Protein AF-A0A662SV76-F1 (afdb_monomer_lite)

Secondary structure (DSSP, 8-state):
--HHHHTTT--B----EEEEEEEEEEEEEEEETTEEEEEEEEEEEEETTEEEEEE--SSSSSSS--HHHHHIIIIIIIHHHHHHHHHHHS-B-HHHHHHHHTTS-S-HHHHHHHHHHHHHHHHHHTT--HHHHTT---S------PPPS--HHHHHHHHHHHHHTT--

Foldseek 3Di:
DQLLVVQQPPWDAFDDKDKDKDKAADPDWFDDPQGIHGIWIWIWIAGPPFIFIQGADCDCSPHPGHSVNLCCCQPVPLVVQVVVVCVVPVTDGLNRLCVSSVVPPDPCSSSRRSSRRVLRVVCVVVVHDSCRSRVHDDPDDQDADDDGDDDPVSVVVSVVVCVVVVRD

Radius of gyration: 19.01 Å; chains: 1; bounding box: 41×33×56 Å

pLDDT: mean 94.04, std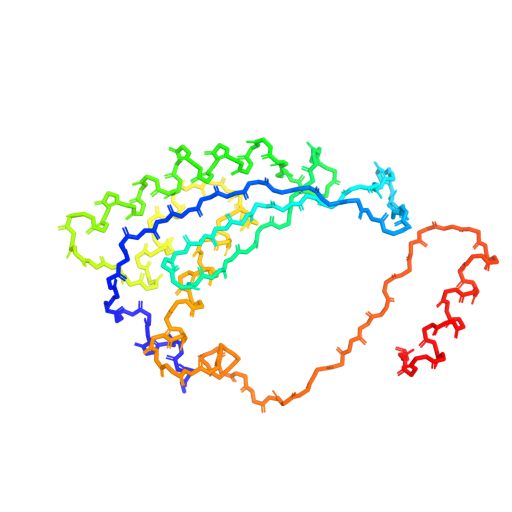 5.36, range [62.94, 98.75]

Structure (mmCIF, N/CA/C/O backbone):
data_AF-A0A662SV76-F1
#
_entry.id   AF-A0A662SV76-F1
#
loop_
_atom_site.group_PDB
_atom_site.id
_atom_site.type_symbol
_atom_site.label_atom_id
_atom_site.label_alt_id
_atom_site.label_comp_id
_atom_site.label_asym_id
_atom_site.label_entity_id
_atom_site.label_seq_id
_atom_site.pdbx_PDB_ins_code
_atom_site.Cartn_x
_atom_site.Cartn_y
_atom_site.Cartn_z
_atom_site.occupancy
_atom_site.B_iso_or_equiv
_atom_site.auth_seq_id
_atom_site.auth_comp_id
_atom_site.auth_asym_id
_atom_site.auth_atom_id
_atom_site.pdbx_PDB_model_num
ATOM 1 N N . MET A 1 1 ? -25.035 -6.230 -2.219 1.00 62.94 1 MET A N 1
ATOM 2 C CA . MET A 1 1 ? -24.050 -5.460 -1.442 1.00 62.94 1 MET A CA 1
ATOM 3 C C . MET A 1 1 ? -22.762 -6.259 -1.451 1.00 62.94 1 MET A C 1
ATOM 5 O O . MET A 1 1 ? -22.851 -7.474 -1.292 1.00 62.94 1 MET A O 1
ATOM 9 N N . ALA A 1 2 ? -21.612 -5.660 -1.766 1.00 80.69 2 ALA A N 1
ATOM 10 C CA . ALA A 1 2 ? -20.348 -6.388 -1.665 1.00 80.69 2 ALA A CA 1
ATOM 11 C C . ALA A 1 2 ? -20.039 -6.662 -0.179 1.00 80.69 2 ALA A C 1
ATOM 13 O O . ALA A 1 2 ? -20.316 -5.791 0.643 1.00 80.69 2 ALA A O 1
ATOM 14 N N . PRO A 1 3 ? -19.447 -7.813 0.194 1.00 90.06 3 PRO A N 1
ATOM 15 C CA . PRO A 1 3 ? -19.167 -8.120 1.601 1.00 90.06 3 PRO A CA 1
ATOM 16 C C . PRO A 1 3 ? -18.299 -7.069 2.309 1.00 90.06 3 PRO A C 1
ATOM 18 O O . PRO A 1 3 ? -18.413 -6.874 3.515 1.00 90.06 3 PRO A O 1
ATOM 21 N N . ILE A 1 4 ? -17.451 -6.350 1.567 1.00 92.44 4 ILE A N 1
ATOM 22 C CA . ILE A 1 4 ? -16.660 -5.247 2.118 1.00 92.44 4 ILE A CA 1
ATOM 23 C C . ILE A 1 4 ? -17.518 -4.091 2.647 1.00 92.44 4 ILE A C 1
ATOM 25 O O . ILE A 1 4 ? -17.109 -3.448 3.605 1.00 92.44 4 ILE A O 1
ATOM 29 N N . GLU A 1 5 ? -18.698 -3.839 2.071 1.00 91.94 5 GLU A N 1
ATOM 30 C CA . GLU A 1 5 ? -19.601 -2.771 2.523 1.00 91.94 5 GLU A CA 1
ATOM 31 C C . GLU A 1 5 ? -20.136 -3.059 3.933 1.00 91.94 5 GLU A C 1
ATOM 33 O O . GLU A 1 5 ? -20.260 -2.144 4.741 1.00 91.94 5 GLU A O 1
ATOM 38 N N . GLU A 1 6 ? -20.372 -4.334 4.251 1.00 91.81 6 GLU A N 1
ATOM 39 C CA . GLU A 1 6 ? -20.766 -4.790 5.591 1.00 91.81 6 GLU A CA 1
ATOM 40 C C . GLU A 1 6 ? -19.601 -4.686 6.586 1.00 91.81 6 GLU A C 1
ATOM 42 O O . GLU A 1 6 ? -19.805 -4.373 7.755 1.00 91.81 6 GLU A O 1
ATOM 47 N N . ALA A 1 7 ? -18.370 -4.889 6.110 1.00 93.25 7 ALA A N 1
ATOM 48 C CA . ALA A 1 7 ? -17.162 -4.847 6.930 1.00 93.25 7 ALA A CA 1
ATOM 49 C C . ALA A 1 7 ? -16.628 -3.423 7.196 1.00 93.25 7 ALA A C 1
ATOM 51 O O . ALA A 1 7 ? -15.659 -3.274 7.941 1.00 93.25 7 ALA A O 1
ATOM 52 N N . LEU A 1 8 ? -17.210 -2.376 6.589 1.00 94.88 8 LEU A N 1
ATOM 53 C CA . LEU A 1 8 ? -16.680 -1.005 6.671 1.00 94.88 8 LEU A CA 1
ATOM 54 C C . LEU A 1 8 ? -16.578 -0.482 8.104 1.00 94.88 8 LEU A C 1
ATOM 56 O O . LEU A 1 8 ? -15.598 0.185 8.439 1.00 94.88 8 LEU A O 1
ATOM 60 N N . ASP A 1 9 ? -17.591 -0.789 8.911 1.00 96.44 9 ASP A N 1
ATOM 61 C CA . ASP A 1 9 ? -17.770 -0.299 10.278 1.00 96.44 9 ASP A CA 1
ATOM 62 C C . ASP A 1 9 ? -17.581 -1.413 11.326 1.00 96.44 9 ASP A C 1
ATOM 64 O O . ASP A 1 9 ? -17.776 -1.201 12.522 1.00 96.44 9 ASP A O 1
ATOM 68 N N . GLU A 1 10 ? -17.174 -2.608 10.889 1.00 96.62 10 GLU A N 1
ATOM 69 C CA . GLU A 1 10 ? -16.898 -3.735 11.776 1.00 96.62 10 GLU A CA 1
ATOM 70 C C . GLU A 1 10 ? -15.536 -3.555 12.474 1.00 96.62 10 GLU A C 1
ATOM 72 O O . GLU A 1 10 ? -14.539 -3.242 11.812 1.00 96.62 10 GLU A O 1
ATOM 77 N N . PRO A 1 11 ? -15.468 -3.718 13.808 1.00 97.25 11 PRO A N 1
ATOM 78 C CA . PRO A 1 11 ? -14.245 -3.495 14.565 1.00 97.25 11 PRO A CA 1
ATOM 79 C C . PRO A 1 11 ? -13.284 -4.687 14.467 1.00 97.25 11 PRO A C 1
ATOM 81 O O . PRO A 1 11 ? -13.660 -5.829 14.720 1.00 97.25 11 PRO A O 1
ATOM 84 N N . PHE A 1 12 ? -12.011 -4.405 14.191 1.00 97.44 12 PHE A N 1
ATOM 85 C CA . PHE A 1 12 ? -10.924 -5.382 14.217 1.00 97.44 12 PHE A CA 1
ATOM 86 C C . PHE A 1 12 ? -9.785 -4.909 15.120 1.00 97.44 12 PHE A C 1
ATOM 88 O O . PHE A 1 12 ? -9.338 -3.763 15.041 1.00 97.44 12 PHE A O 1
ATOM 95 N N . GLU A 1 13 ? -9.279 -5.810 15.959 1.00 95.81 13 GLU A N 1
ATOM 96 C CA . GLU A 1 13 ? -8.052 -5.573 16.727 1.00 95.81 13 GLU A CA 1
ATOM 97 C C . GLU A 1 13 ? -6.841 -5.469 15.785 1.00 95.81 13 GLU A C 1
ATOM 99 O O . GLU A 1 13 ? -6.781 -6.175 14.786 1.00 95.81 13 GLU A O 1
ATOM 104 N N . CYS A 1 14 ? -5.867 -4.612 16.064 1.00 90.81 14 CYS A N 1
ATOM 105 C CA . CYS A 1 14 ? -4.693 -4.408 15.212 1.00 90.81 14 CYS A CA 1
ATOM 106 C C . CYS A 1 14 ? -3.464 -4.232 16.103 1.00 90.81 14 CYS A C 1
ATOM 108 O O . CYS A 1 14 ? -3.125 -3.121 16.508 1.00 90.81 14 CYS A O 1
ATOM 110 N N . ASN A 1 15 ? -2.789 -5.325 16.438 1.00 87.31 15 ASN A N 1
ATOM 111 C CA . ASN A 1 15 ? -1.765 -5.307 17.482 1.00 87.31 15 ASN A CA 1
ATOM 112 C C . ASN A 1 15 ? -0.417 -4.777 16.996 1.00 87.31 15 ASN A C 1
ATOM 114 O O . ASN A 1 15 ? 0.367 -4.245 17.790 1.00 87.31 15 ASN A O 1
ATOM 118 N N . ARG A 1 16 ? -0.126 -4.924 15.701 1.00 94.62 16 ARG A N 1
ATOM 119 C CA . ARG A 1 16 ? 1.187 -4.603 15.153 1.00 94.62 16 ARG A CA 1
ATOM 120 C C . ARG A 1 16 ? 1.105 -4.028 13.747 1.00 94.62 16 ARG A C 1
ATOM 122 O O . ARG A 1 16 ? 0.496 -4.611 12.857 1.00 94.62 16 ARG A O 1
ATOM 129 N N . ILE A 1 17 ? 1.828 -2.927 13.547 1.00 97.81 17 ILE A N 1
ATOM 130 C CA . ILE A 1 17 ? 2.116 -2.362 12.229 1.00 97.81 17 ILE A CA 1
ATOM 131 C C . ILE A 1 17 ? 3.623 -2.461 11.986 1.00 97.81 17 ILE A C 1
ATOM 133 O O . ILE A 1 17 ? 4.419 -2.009 12.808 1.00 97.81 17 ILE A O 1
ATOM 137 N N . GLU A 1 18 ? 4.022 -3.049 10.862 1.00 98.25 18 GLU A N 1
ATOM 138 C CA . GLU A 1 18 ? 5.402 -3.032 10.376 1.00 98.25 18 GLU A CA 1
ATOM 139 C C . GLU A 1 18 ? 5.482 -2.291 9.049 1.00 98.25 18 GLU A C 1
ATOM 141 O O . GLU A 1 18 ? 4.650 -2.498 8.167 1.00 98.25 18 GLU A O 1
ATOM 146 N N . VAL A 1 19 ? 6.532 -1.491 8.881 1.00 98.50 19 VAL A N 1
ATOM 147 C CA . VAL A 1 19 ? 6.851 -0.829 7.616 1.00 98.50 19 VAL A CA 1
ATOM 148 C C . VAL A 1 19 ? 8.235 -1.280 7.170 1.00 98.50 19 VAL A C 1
ATOM 150 O O . VAL A 1 19 ? 9.174 -1.318 7.967 1.00 98.50 19 VAL A O 1
ATOM 153 N N . ARG A 1 20 ? 8.368 -1.660 5.899 1.00 98.38 20 ARG A N 1
ATOM 154 C CA . ARG A 1 20 ? 9.631 -2.112 5.308 1.00 98.38 20 ARG A CA 1
ATOM 155 C C . ARG A 1 20 ? 9.818 -1.449 3.957 1.00 98.38 20 ARG A C 1
ATOM 157 O O . ARG A 1 20 ? 8.927 -1.512 3.121 1.00 98.38 20 ARG A O 1
ATOM 164 N N . LEU A 1 21 ? 10.992 -0.882 3.718 1.00 97.75 21 LEU A N 1
ATOM 165 C CA . LEU A 1 21 ? 11.382 -0.439 2.386 1.00 97.75 21 LEU A CA 1
ATOM 166 C C . LEU A 1 21 ? 12.270 -1.510 1.754 1.00 97.75 21 LEU A C 1
ATOM 168 O O . LEU A 1 21 ? 13.288 -1.899 2.326 1.00 97.75 21 LEU A O 1
ATOM 172 N N . ILE A 1 22 ? 11.874 -2.002 0.584 1.00 96.81 22 ILE A N 1
ATOM 173 C CA . ILE A 1 22 ? 12.627 -3.004 -0.168 1.00 96.81 22 ILE A CA 1
ATOM 174 C C . ILE A 1 22 ? 13.034 -2.461 -1.531 1.00 96.81 22 ILE A C 1
ATOM 176 O O . ILE A 1 22 ? 12.401 -1.567 -2.091 1.00 96.81 22 ILE A O 1
ATOM 180 N N . SER A 1 23 ? 14.098 -3.031 -2.091 1.00 95.25 23 SER A N 1
ATOM 181 C CA . SER A 1 23 ? 14.529 -2.726 -3.448 1.00 95.25 23 SER A CA 1
ATOM 182 C C . SER A 1 23 ? 15.125 -3.974 -4.088 1.00 95.25 23 SER A C 1
ATOM 184 O O . SER A 1 23 ? 16.119 -4.523 -3.599 1.00 95.25 23 SER A O 1
ATOM 186 N N . LEU A 1 24 ? 14.533 -4.414 -5.196 1.00 95.00 24 LEU A N 1
ATOM 187 C CA . LEU A 1 24 ? 14.888 -5.646 -5.898 1.00 95.00 24 LEU A CA 1
ATOM 188 C C . LEU A 1 24 ? 15.478 -5.330 -7.279 1.00 95.00 24 LEU A C 1
ATOM 190 O O . LEU A 1 24 ? 14.948 -4.463 -7.975 1.00 95.00 24 LEU A O 1
ATOM 194 N N . PRO A 1 25 ? 16.553 -6.009 -7.716 1.00 95.19 25 PRO A N 1
ATOM 195 C CA . PRO A 1 25 ? 17.062 -5.845 -9.074 1.00 95.19 25 PRO A CA 1
ATOM 196 C C . PRO A 1 25 ? 16.070 -6.419 -10.095 1.00 95.19 25 PRO A C 1
ATOM 198 O O . PRO A 1 25 ? 15.517 -7.503 -9.896 1.00 95.19 25 PRO A O 1
ATOM 201 N N . LEU A 1 26 ? 15.852 -5.708 -11.202 1.00 93.25 26 LEU A N 1
ATOM 202 C CA . LEU A 1 26 ? 15.062 -6.225 -12.318 1.00 93.25 26 LEU A CA 1
ATOM 203 C C . LEU A 1 26 ? 15.892 -7.209 -13.154 1.00 93.25 26 LEU A C 1
ATOM 205 O O . LEU A 1 26 ? 17.090 -7.019 -13.344 1.00 93.25 26 LEU A O 1
ATOM 209 N N . LYS A 1 27 ? 15.238 -8.243 -13.702 1.00 92.06 27 LYS A N 1
ATOM 210 C CA . LYS A 1 27 ? 15.880 -9.205 -14.623 1.00 92.06 27 LYS A CA 1
ATOM 211 C C . LYS A 1 27 ? 16.368 -8.537 -15.913 1.00 92.06 27 LYS A C 1
ATOM 213 O O . LYS A 1 27 ? 17.409 -8.907 -16.442 1.00 92.06 27 LYS A O 1
ATOM 218 N N . LYS A 1 28 ? 15.594 -7.575 -16.416 1.00 87.75 28 LYS A N 1
ATOM 219 C CA . LYS A 1 28 ? 15.931 -6.694 -17.536 1.00 87.75 28 LYS A CA 1
ATOM 220 C C . LYS A 1 28 ? 15.579 -5.262 -17.114 1.00 87.75 28 LYS A C 1
ATOM 222 O O . LYS A 1 28 ? 14.510 -5.093 -16.520 1.00 87.75 28 LYS A O 1
ATOM 227 N N . PRO A 1 29 ? 16.427 -4.258 -17.385 1.00 89.62 29 PRO A N 1
ATOM 228 C CA . PRO A 1 29 ? 16.050 -2.865 -17.181 1.00 89.62 29 PRO A CA 1
ATOM 229 C C . PRO A 1 29 ? 14.775 -2.505 -17.955 1.00 89.62 29 PRO A C 1
ATOM 231 O O . PRO A 1 29 ? 14.511 -3.069 -19.018 1.00 89.62 29 PRO A O 1
ATOM 234 N N . PHE A 1 30 ? 13.984 -1.583 -17.412 1.00 87.94 30 PHE A N 1
ATOM 235 C CA . PHE A 1 30 ? 12.742 -1.116 -18.025 1.00 87.94 30 PHE A CA 1
ATOM 236 C C . PHE A 1 30 ? 12.860 0.361 -18.399 1.00 87.94 30 PHE A C 1
ATOM 238 O O . PHE A 1 30 ? 13.021 1.214 -17.524 1.00 87.94 30 PHE A O 1
ATOM 245 N N . THR A 1 31 ? 12.778 0.661 -19.695 1.00 87.31 31 THR A N 1
ATOM 246 C CA . THR A 1 31 ? 12.964 2.018 -20.224 1.00 87.31 31 THR A CA 1
ATOM 247 C C . THR A 1 31 ? 11.629 2.716 -20.435 1.00 87.31 31 THR A C 1
ATOM 249 O O . THR A 1 31 ? 10.774 2.244 -21.188 1.00 87.31 31 THR A O 1
ATOM 252 N N . ILE A 1 32 ? 11.491 3.879 -19.802 1.00 84.25 32 ILE A N 1
ATOM 253 C CA . ILE A 1 32 ? 10.381 4.819 -19.968 1.00 84.25 32 ILE A CA 1
ATOM 254 C C . ILE A 1 32 ? 10.905 6.168 -20.469 1.00 84.25 32 ILE A C 1
ATOM 256 O O . ILE A 1 32 ? 12.109 6.416 -20.495 1.00 84.25 32 ILE A O 1
ATOM 260 N N . SER A 1 33 ? 10.003 7.079 -20.835 1.00 84.12 33 SER A N 1
ATOM 261 C CA . SER A 1 33 ? 10.358 8.415 -21.346 1.00 84.12 33 SER A CA 1
ATOM 262 C C . SER A 1 33 ? 11.244 9.239 -20.405 1.00 84.12 33 SER A C 1
ATOM 264 O O . SER A 1 33 ? 11.961 10.125 -20.858 1.00 84.12 33 SER A O 1
ATOM 266 N N . ARG A 1 34 ? 11.202 8.954 -19.099 1.00 83.25 34 ARG A N 1
ATOM 267 C CA . ARG A 1 34 ? 11.958 9.668 -18.061 1.00 83.25 34 ARG A CA 1
ATOM 268 C C . ARG A 1 34 ? 13.193 8.918 -17.556 1.00 83.25 34 ARG A C 1
ATOM 270 O O . ARG A 1 34 ? 13.780 9.343 -16.568 1.00 83.25 34 ARG A O 1
ATOM 277 N N . GLY A 1 35 ? 13.597 7.832 -18.215 1.00 83.00 35 GLY A N 1
ATOM 278 C CA . GLY A 1 35 ? 14.837 7.122 -17.905 1.00 83.00 35 GLY A CA 1
ATOM 279 C C . GLY A 1 35 ? 14.692 5.605 -17.860 1.00 83.00 35 GLY A C 1
ATOM 280 O O . GLY A 1 35 ? 13.678 5.029 -18.252 1.00 83.00 35 GLY A O 1
ATOM 281 N N . GLU A 1 36 ? 15.747 4.958 -17.378 1.00 88.44 36 GLU A N 1
ATOM 282 C CA . GLU A 1 36 ? 15.846 3.506 -17.275 1.00 88.44 36 GLU A CA 1
ATOM 283 C C . GLU A 1 36 ? 15.734 3.064 -15.813 1.00 88.44 36 GLU A C 1
ATOM 285 O O . GLU A 1 36 ? 16.496 3.495 -14.949 1.00 88.44 36 GLU A O 1
ATOM 290 N N . ILE A 1 37 ? 14.803 2.154 -15.540 1.00 90.69 37 ILE A N 1
ATOM 291 C CA . ILE A 1 37 ? 14.587 1.573 -14.218 1.00 90.69 37 ILE A CA 1
ATOM 292 C C . ILE A 1 37 ? 15.353 0.252 -14.149 1.00 90.69 37 ILE A C 1
ATOM 294 O O . ILE A 1 37 ? 15.070 -0.679 -14.901 1.00 90.69 37 ILE A O 1
ATOM 298 N N . LYS A 1 38 ? 16.314 0.148 -13.225 1.00 92.00 38 LYS A N 1
ATOM 299 C CA . LYS A 1 38 ? 17.124 -1.072 -13.005 1.00 92.00 38 LYS A CA 1
ATOM 300 C C . LYS A 1 38 ? 16.726 -1.852 -11.758 1.00 92.00 38 LYS A C 1
ATOM 302 O O . LYS A 1 38 ? 16.998 -3.048 -11.653 1.00 92.00 38 LYS A O 1
ATOM 307 N N . ARG A 1 39 ? 16.104 -1.177 -10.792 1.00 93.06 39 ARG A N 1
ATOM 308 C CA . ARG A 1 39 ? 15.641 -1.770 -9.536 1.00 93.06 39 ARG A CA 1
ATOM 309 C C . ARG A 1 39 ? 14.204 -1.349 -9.287 1.00 93.06 39 ARG A C 1
ATOM 311 O O . ARG A 1 39 ? 13.849 -0.201 -9.533 1.00 93.06 39 ARG A O 1
ATOM 318 N N . LYS A 1 40 ? 13.397 -2.277 -8.786 1.00 91.75 40 LYS A N 1
ATOM 319 C CA . LYS A 1 40 ? 12.025 -2.018 -8.365 1.00 91.75 40 LYS A CA 1
ATOM 320 C C . LYS A 1 40 ? 11.996 -1.855 -6.852 1.00 91.75 40 LYS A C 1
ATOM 322 O O . LYS A 1 40 ? 12.324 -2.793 -6.124 1.00 91.75 40 LYS A O 1
ATOM 327 N N . GLY A 1 41 ? 11.673 -0.645 -6.410 1.00 93.50 41 GLY A N 1
ATOM 328 C CA . GLY A 1 41 ? 11.417 -0.336 -5.011 1.00 93.50 41 GLY A CA 1
ATOM 329 C C . GLY A 1 41 ? 9.965 -0.621 -4.639 1.00 93.50 41 GLY A C 1
ATOM 330 O O . GLY A 1 41 ? 9.074 -0.573 -5.490 1.00 93.50 41 GLY A O 1
ATOM 331 N N . ALA A 1 42 ? 9.743 -0.932 -3.368 1.00 96.81 42 ALA A N 1
ATOM 332 C CA . ALA A 1 42 ? 8.412 -1.004 -2.788 1.00 96.81 42 ALA A CA 1
ATOM 333 C C . ALA A 1 42 ? 8.475 -0.707 -1.289 1.00 96.81 42 ALA A C 1
ATOM 335 O O . ALA A 1 42 ? 9.398 -1.149 -0.599 1.00 96.81 42 ALA A O 1
ATOM 336 N N . LEU A 1 43 ? 7.476 0.016 -0.792 1.00 98.44 43 LEU A N 1
ATOM 337 C CA . LEU A 1 43 ? 7.199 0.133 0.629 1.00 98.44 43 LEU A CA 1
ATOM 338 C C . LEU A 1 43 ? 6.126 -0.897 0.988 1.00 98.44 43 LEU A C 1
ATOM 340 O O . LEU A 1 43 ? 5.031 -0.894 0.432 1.00 98.44 43 LEU A O 1
ATOM 344 N N . LEU A 1 44 ? 6.463 -1.805 1.896 1.00 98.69 44 LEU A N 1
ATOM 345 C CA . LEU A 1 44 ? 5.569 -2.833 2.403 1.00 98.69 44 LEU A CA 1
ATOM 346 C C . LEU A 1 44 ? 5.038 -2.407 3.764 1.00 98.69 44 LEU A C 1
ATOM 348 O O . LEU A 1 44 ? 5.817 -2.073 4.659 1.00 98.69 44 LEU A O 1
ATOM 352 N N . VAL A 1 45 ? 3.722 -2.479 3.918 1.00 98.75 45 VAL A N 1
ATOM 353 C CA . VAL A 1 45 ? 3.033 -2.320 5.196 1.00 98.75 45 VAL A CA 1
ATOM 354 C C . VAL A 1 45 ? 2.454 -3.669 5.584 1.00 98.75 45 VAL A C 1
ATOM 356 O O . VAL A 1 45 ? 1.778 -4.316 4.785 1.00 98.75 45 VAL A O 1
ATOM 359 N N . ARG A 1 46 ? 2.709 -4.092 6.818 1.00 98.56 46 ARG A N 1
ATOM 360 C CA . ARG A 1 46 ? 2.077 -5.266 7.412 1.00 98.56 46 ARG A CA 1
ATOM 361 C C . ARG A 1 46 ? 1.259 -4.835 8.618 1.00 98.56 46 ARG A C 1
ATOM 363 O O . ARG A 1 46 ? 1.808 -4.198 9.511 1.00 98.56 46 ARG A O 1
ATOM 370 N N . ILE A 1 47 ? -0.018 -5.194 8.638 1.00 98.06 47 ILE A N 1
ATOM 371 C CA . ILE A 1 47 ? -0.926 -5.006 9.769 1.00 98.06 47 ILE A CA 1
ATOM 372 C C . ILE A 1 47 ? -1.370 -6.395 10.222 1.00 98.06 47 ILE A C 1
ATOM 374 O O . ILE A 1 47 ? -2.127 -7.053 9.513 1.00 98.06 47 ILE A O 1
ATOM 378 N N . ASP A 1 48 ? -0.833 -6.855 11.353 1.00 96.31 48 ASP A N 1
ATOM 379 C CA . ASP A 1 48 ? -0.933 -8.243 11.825 1.00 96.31 48 ASP A CA 1
ATOM 380 C C . ASP A 1 48 ? -0.639 -9.273 10.708 1.00 96.31 48 ASP A C 1
ATOM 382 O O . ASP A 1 48 ? 0.522 -9.450 10.338 1.00 96.31 48 ASP A O 1
ATOM 386 N N . GLU A 1 49 ? -1.630 -9.969 10.152 1.00 95.50 49 GLU A N 1
ATOM 387 C CA . GLU A 1 49 ? -1.470 -10.939 9.055 1.00 95.50 49 GLU A CA 1
ATOM 388 C C . GLU A 1 49 ? -1.556 -10.302 7.659 1.00 95.50 49 GLU A C 1
ATOM 390 O O . GLU A 1 49 ? -1.074 -10.877 6.681 1.00 95.50 49 GLU A O 1
ATOM 395 N N . GLY A 1 50 ? -2.151 -9.114 7.558 1.00 98.00 50 GLY A N 1
ATOM 396 C CA . GLY A 1 50 ? -2.439 -8.450 6.297 1.00 98.00 50 GLY A CA 1
ATOM 397 C C . GLY A 1 50 ? -1.248 -7.691 5.728 1.00 98.00 50 GLY A C 1
ATOM 398 O O . GLY A 1 50 ? -0.568 -6.948 6.435 1.00 98.00 50 GLY A O 1
ATOM 399 N N . TRP A 1 51 ? -1.019 -7.844 4.425 1.00 98.50 51 TRP A N 1
ATOM 400 C CA . TRP A 1 51 ? 0.052 -7.169 3.694 1.00 98.50 51 TRP A CA 1
ATOM 401 C C . TRP A 1 51 ? -0.502 -6.177 2.679 1.00 98.50 51 TRP A C 1
ATOM 403 O O . TRP A 1 51 ? -1.467 -6.462 1.974 1.00 98.50 51 TRP A O 1
ATOM 413 N N . GLY A 1 52 ? 0.155 -5.030 2.572 1.00 98.56 52 GLY A N 1
ATOM 414 C CA . GLY A 1 52 ? -0.074 -4.037 1.536 1.00 98.56 52 GLY A CA 1
ATOM 415 C C . GLY A 1 52 ? 1.245 -3.544 0.958 1.00 98.56 52 GLY A C 1
ATOM 416 O O . GLY A 1 52 ? 2.272 -3.516 1.638 1.00 98.56 52 GLY A O 1
ATOM 417 N N . GLU A 1 53 ? 1.210 -3.162 -0.313 1.00 98.44 53 GLU A N 1
ATOM 418 C CA . GLU A 1 53 ? 2.375 -2.710 -1.067 1.00 98.44 53 GLU A CA 1
ATOM 419 C C . GLU A 1 53 ? 2.094 -1.340 -1.684 1.00 98.44 53 GLU A C 1
ATOM 421 O O . GLU A 1 53 ? 1.070 -1.139 -2.333 1.00 98.44 53 GLU A O 1
ATOM 426 N N . ALA A 1 54 ? 3.041 -0.422 -1.514 1.00 98.06 54 ALA A N 1
ATOM 427 C CA . ALA A 1 54 ? 3.137 0.821 -2.258 1.00 98.06 54 ALA A CA 1
ATOM 428 C C . ALA A 1 54 ? 4.343 0.723 -3.210 1.00 98.06 54 ALA A C 1
ATOM 430 O O . ALA A 1 54 ? 5.489 0.748 -2.743 1.00 98.06 54 ALA A O 1
ATOM 431 N N . PRO A 1 55 ? 4.133 0.593 -4.533 1.00 96.06 55 PRO A N 1
ATOM 432 C CA . PRO A 1 55 ? 5.228 0.641 -5.491 1.00 96.06 55 PRO A CA 1
ATOM 433 C C . PRO A 1 55 ? 5.812 2.055 -5.525 1.00 96.06 55 PRO A C 1
ATOM 435 O O . PRO A 1 55 ? 5.131 3.006 -5.896 1.00 96.06 55 PRO A O 1
ATOM 438 N N . VAL A 1 56 ? 7.083 2.190 -5.154 1.00 95.25 56 VAL A N 1
ATOM 439 C CA . VAL A 1 56 ? 7.768 3.487 -5.075 1.00 95.25 56 VAL A CA 1
ATOM 440 C C . VAL A 1 56 ? 9.137 3.397 -5.727 1.00 95.25 56 VAL A C 1
ATOM 442 O O . VAL A 1 56 ? 9.852 2.400 -5.592 1.00 95.25 56 VAL A O 1
ATOM 445 N N . LEU A 1 57 ? 9.495 4.436 -6.473 1.00 93.38 57 LEU A N 1
ATOM 446 C CA . LEU A 1 57 ? 10.791 4.542 -7.135 1.00 93.38 57 LEU A CA 1
ATOM 447 C C . LEU A 1 57 ? 11.755 5.376 -6.279 1.00 93.38 57 LEU A C 1
ATOM 449 O O . LEU A 1 57 ? 11.303 6.110 -5.402 1.00 93.38 57 LEU A O 1
ATOM 453 N N . PRO A 1 58 ? 13.080 5.260 -6.478 1.00 92.38 58 PRO A N 1
ATOM 454 C CA . PRO A 1 58 ? 14.037 6.086 -5.743 1.00 92.38 58 PRO A CA 1
ATOM 455 C C . PRO A 1 58 ? 13.874 7.581 -6.042 1.00 92.38 58 PRO A C 1
ATOM 457 O O . PRO A 1 58 ? 14.096 8.397 -5.156 1.00 92.38 58 PRO A O 1
ATOM 460 N N . GLU A 1 59 ? 13.427 7.918 -7.254 1.00 91.31 59 GLU A N 1
ATOM 461 C CA . GLU A 1 59 ? 13.124 9.276 -7.700 1.00 91.31 59 GLU A CA 1
ATOM 462 C C . GLU A 1 59 ? 11.658 9.412 -8.174 1.00 91.31 59 GLU A C 1
ATOM 464 O O . GLU A 1 59 ? 11.103 8.451 -8.725 1.00 91.31 59 GLU A O 1
ATOM 469 N N . PRO A 1 60 ? 11.042 10.611 -8.067 1.00 91.69 60 PRO A N 1
ATOM 470 C CA . PRO A 1 60 ? 9.647 10.878 -8.446 1.00 91.69 60 PRO A CA 1
ATOM 471 C C . PRO A 1 60 ? 9.482 11.037 -9.970 1.00 91.69 60 PRO A C 1
ATOM 473 O O . PRO A 1 60 ? 9.081 12.072 -10.516 1.00 91.69 60 PRO A O 1
ATOM 476 N N . ILE A 1 61 ? 9.869 9.996 -10.708 1.00 89.31 61 ILE A N 1
ATOM 477 C CA . ILE A 1 61 ? 9.805 9.976 -12.171 1.00 89.31 61 ILE A CA 1
ATOM 478 C C . ILE A 1 61 ? 8.436 9.518 -12.683 1.00 89.31 61 ILE A C 1
ATOM 480 O O . ILE A 1 61 ? 8.066 9.868 -13.799 1.00 89.31 61 ILE A O 1
ATOM 484 N N . TYR A 1 62 ? 7.649 8.790 -11.891 1.00 87.94 62 TYR A N 1
ATOM 485 C CA . TYR A 1 62 ? 6.308 8.353 -12.299 1.00 87.94 62 TYR A CA 1
ATOM 486 C C . TYR A 1 62 ? 5.211 9.274 -11.757 1.00 87.94 62 TYR A C 1
ATOM 488 O O . TYR A 1 62 ? 4.403 9.792 -12.525 1.00 87.94 62 TYR A O 1
ATOM 496 N N . ASN A 1 63 ? 5.228 9.517 -10.450 1.00 91.88 63 ASN A N 1
ATOM 497 C CA . ASN A 1 63 ? 4.356 10.444 -9.736 1.00 91.88 63 ASN A CA 1
ATOM 498 C C . ASN A 1 63 ? 5.196 11.305 -8.776 1.00 91.88 63 ASN A C 1
ATOM 500 O O . ASN A 1 63 ? 6.423 11.295 -8.846 1.00 91.88 63 ASN A O 1
ATOM 504 N N . GLU A 1 64 ? 4.539 12.069 -7.907 1.00 94.00 64 GLU A N 1
ATOM 505 C CA . GLU A 1 64 ? 5.176 12.920 -6.899 1.00 94.00 64 GLU A CA 1
ATOM 506 C C . GLU A 1 64 ? 5.816 12.150 -5.732 1.00 94.00 64 GLU A C 1
ATOM 508 O O . GLU A 1 64 ? 6.504 12.757 -4.914 1.00 94.00 64 GLU A O 1
ATOM 513 N N . GLU A 1 65 ? 5.580 10.840 -5.637 1.00 97.19 65 GLU A N 1
ATOM 514 C CA . GLU A 1 65 ? 6.072 9.991 -4.556 1.00 97.19 65 GLU A CA 1
ATOM 515 C C . GLU A 1 65 ? 7.391 9.314 -4.944 1.00 97.19 65 GLU A C 1
ATOM 517 O O . GLU A 1 65 ? 7.572 8.803 -6.051 1.00 97.19 65 GLU A O 1
ATOM 522 N N . ASP A 1 66 ? 8.303 9.249 -3.985 1.00 96.06 66 ASP A N 1
ATOM 523 C CA . ASP A 1 66 ? 9.538 8.481 -4.059 1.00 96.06 66 ASP A CA 1
ATOM 524 C C . ASP A 1 66 ? 9.739 7.670 -2.773 1.00 96.06 66 ASP A C 1
ATOM 526 O O . ASP A 1 66 ? 8.978 7.768 -1.811 1.00 96.06 66 ASP A O 1
ATOM 530 N N . SER A 1 67 ? 10.763 6.825 -2.743 1.00 96.81 67 SER A N 1
ATOM 531 C CA . SER A 1 67 ? 11.015 5.941 -1.603 1.00 96.81 67 SER A CA 1
ATOM 532 C C . SER A 1 67 ? 11.268 6.680 -0.282 1.00 96.81 67 SER A C 1
ATOM 534 O O . SER A 1 67 ? 10.919 6.158 0.778 1.00 96.81 67 SER A O 1
ATOM 536 N N . ALA A 1 68 ? 11.836 7.889 -0.329 1.00 97.06 68 ALA A N 1
ATOM 537 C CA . ALA A 1 68 ? 12.146 8.675 0.860 1.00 97.06 68 ALA A CA 1
ATOM 538 C C . ALA A 1 68 ? 10.890 9.358 1.414 1.00 97.06 68 ALA A C 1
ATOM 540 O O . ALA A 1 68 ? 10.596 9.258 2.606 1.00 97.06 68 ALA A O 1
ATOM 541 N N . THR A 1 69 ? 10.111 9.996 0.543 1.00 97.62 69 THR A N 1
ATOM 542 C CA . THR A 1 69 ? 8.826 10.605 0.897 1.00 97.62 69 THR A CA 1
ATOM 543 C C . THR A 1 69 ? 7.828 9.545 1.356 1.00 97.62 69 THR A C 1
ATOM 545 O O . THR A 1 69 ? 7.184 9.732 2.383 1.00 97.62 69 THR A O 1
ATOM 548 N N . ALA A 1 70 ? 7.759 8.390 0.691 1.00 98.19 70 ALA A N 1
ATOM 549 C CA . ALA A 1 70 ? 6.910 7.281 1.115 1.00 98.19 70 ALA A CA 1
ATOM 550 C C . ALA A 1 70 ? 7.278 6.769 2.513 1.00 98.19 70 ALA A C 1
ATOM 552 O O . ALA A 1 70 ? 6.393 6.521 3.331 1.00 98.19 70 ALA A O 1
ATOM 553 N N . TRP A 1 71 ? 8.575 6.647 2.815 1.00 98.44 71 TRP A N 1
ATOM 554 C CA . TRP A 1 71 ? 9.031 6.273 4.153 1.00 98.44 71 TRP A CA 1
ATOM 555 C C . TRP A 1 71 ? 8.598 7.294 5.206 1.00 98.44 71 TRP A C 1
ATOM 557 O O . TRP A 1 71 ? 8.019 6.901 6.216 1.00 98.44 71 TRP A O 1
ATOM 567 N N . HIS A 1 72 ? 8.809 8.587 4.944 1.00 98.44 72 HIS A N 1
ATOM 568 C CA . HIS A 1 72 ? 8.368 9.665 5.830 1.00 98.44 72 HIS A CA 1
ATOM 569 C C . HIS A 1 72 ? 6.858 9.591 6.102 1.00 98.44 72 HIS A C 1
ATOM 571 O O . HIS A 1 72 ? 6.427 9.527 7.252 1.00 98.44 72 HIS A O 1
ATOM 577 N N . ILE A 1 73 ? 6.041 9.509 5.049 1.00 98.56 73 ILE A N 1
ATOM 578 C CA . ILE A 1 73 ? 4.583 9.426 5.187 1.00 98.56 73 ILE A CA 1
ATOM 579 C C . ILE A 1 73 ? 4.166 8.170 5.956 1.00 98.56 73 ILE A C 1
ATOM 581 O O . ILE A 1 73 ? 3.294 8.242 6.821 1.00 98.56 73 ILE A O 1
ATOM 585 N N . ALA A 1 74 ? 4.778 7.020 5.676 1.00 98.62 74 ALA A N 1
ATOM 586 C CA . ALA A 1 74 ? 4.410 5.765 6.314 1.00 98.62 74 ALA A CA 1
ATOM 587 C C . ALA A 1 74 ? 4.820 5.706 7.794 1.00 98.62 74 ALA A C 1
ATOM 589 O O . ALA A 1 74 ? 4.009 5.314 8.634 1.00 98.62 74 ALA A O 1
ATOM 590 N N . VAL A 1 75 ? 6.065 6.067 8.110 1.00 98.50 75 VAL A N 1
ATOM 591 C CA . VAL A 1 75 ? 6.670 5.861 9.434 1.00 98.50 75 VAL A CA 1
ATOM 592 C C . VAL A 1 75 ? 6.428 7.032 10.371 1.00 98.50 75 VAL A C 1
ATOM 594 O O . VAL A 1 75 ? 6.148 6.801 11.545 1.00 98.50 75 VAL A O 1
ATOM 597 N N . ASP A 1 76 ? 6.482 8.263 9.869 1.00 98.44 76 ASP A N 1
ATOM 598 C CA . ASP A 1 76 ? 6.395 9.446 10.726 1.00 98.44 76 ASP A CA 1
ATOM 599 C C . ASP A 1 76 ? 4.948 9.928 10.896 1.00 98.44 76 ASP A C 1
ATOM 601 O O . ASP A 1 76 ? 4.635 10.562 11.903 1.00 98.44 76 ASP A O 1
ATOM 605 N N . LEU A 1 77 ? 4.051 9.614 9.947 1.00 98.50 77 LEU A N 1
ATOM 606 C CA . LEU A 1 77 ? 2.672 10.125 9.942 1.00 98.50 77 LEU A CA 1
ATOM 607 C C . LEU A 1 77 ? 1.609 9.019 10.041 1.00 98.50 77 LEU A C 1
ATOM 609 O O . LEU A 1 77 ? 0.848 8.974 11.009 1.00 98.50 77 LEU A O 1
ATOM 613 N N . ALA A 1 78 ? 1.535 8.123 9.054 1.00 98.44 78 ALA A N 1
ATOM 614 C CA . ALA A 1 78 ? 0.429 7.177 8.910 1.00 98.44 78 ALA A CA 1
ATOM 615 C C . ALA A 1 78 ? 0.423 6.093 10.000 1.00 98.44 78 ALA A C 1
ATOM 617 O O . ALA A 1 78 ? -0.573 5.940 10.712 1.00 98.44 78 ALA A O 1
ATOM 618 N N . ALA A 1 79 ? 1.528 5.357 10.172 1.00 98.19 79 ALA A N 1
ATOM 619 C CA . ALA A 1 79 ? 1.599 4.283 11.163 1.00 98.19 79 ALA A CA 1
ATOM 620 C C . ALA A 1 79 ? 1.399 4.789 12.607 1.00 98.19 79 ALA A C 1
ATOM 622 O O . ALA A 1 79 ? 0.584 4.189 13.317 1.00 98.19 79 ALA A O 1
ATOM 623 N N . PRO A 1 80 ? 2.036 5.893 13.059 1.00 97.31 80 PRO A N 1
ATOM 624 C CA . PRO A 1 80 ? 1.795 6.437 14.394 1.00 97.31 80 PRO A CA 1
ATOM 625 C C . PRO A 1 80 ? 0.333 6.818 14.623 1.00 97.31 80 PRO A C 1
ATOM 627 O O . PRO A 1 80 ? -0.220 6.489 15.672 1.00 97.31 80 PRO A O 1
ATOM 630 N N . ARG A 1 81 ? -0.318 7.446 13.634 1.00 97.31 81 ARG A N 1
ATOM 631 C CA . ARG A 1 81 ? -1.717 7.878 13.743 1.00 97.31 81 ARG A CA 1
ATOM 632 C C . ARG A 1 81 ? -2.683 6.702 13.901 1.00 97.31 81 ARG A C 1
ATOM 634 O O . ARG A 1 81 ? -3.598 6.763 14.723 1.00 97.31 81 ARG A O 1
ATOM 641 N N . LEU A 1 82 ? -2.473 5.628 13.139 1.00 97.69 82 LEU A N 1
ATOM 642 C CA . LEU A 1 82 ? -3.275 4.408 13.256 1.00 97.69 82 LEU A CA 1
ATOM 643 C C . LEU A 1 82 ? -3.039 3.712 14.603 1.00 97.69 82 LEU A C 1
ATOM 645 O O . LEU A 1 82 ? -4.002 3.335 15.268 1.00 97.69 82 LEU A O 1
ATOM 649 N N . LEU A 1 83 ? -1.780 3.601 15.043 1.00 96.00 83 LEU A N 1
ATOM 650 C CA . LEU A 1 83 ? -1.429 2.999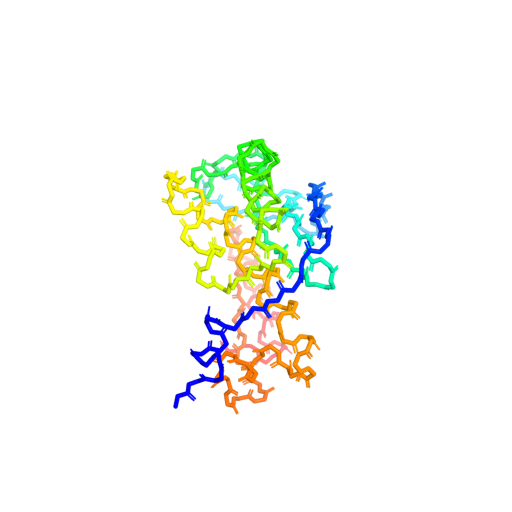 16.333 1.00 96.00 83 LEU A CA 1
ATOM 651 C C . LEU A 1 83 ? -1.989 3.784 17.523 1.00 96.00 83 LEU A C 1
ATOM 653 O O . LEU A 1 83 ? -2.437 3.179 18.493 1.00 96.00 83 LEU A O 1
ATOM 657 N N . GLU A 1 84 ? -1.973 5.114 17.471 1.00 96.19 84 GLU A N 1
ATOM 658 C CA . GLU A 1 84 ? -2.567 5.968 18.500 1.00 96.19 84 GLU A CA 1
ATOM 659 C C . GLU A 1 84 ? -4.076 5.725 18.615 1.00 96.19 84 GLU A C 1
ATOM 661 O O . GLU A 1 84 ? -4.578 5.461 19.709 1.00 96.19 84 GLU A O 1
ATOM 666 N N . SER A 1 85 ? -4.796 5.746 17.487 1.00 96.75 85 SER A N 1
ATOM 667 C CA . SER A 1 85 ? -6.236 5.475 17.486 1.00 96.75 85 SER A CA 1
ATOM 668 C C . SER A 1 85 ? -6.545 4.057 17.968 1.00 96.75 85 SER A C 1
ATOM 670 O O . SER A 1 85 ? -7.487 3.867 18.736 1.00 96.75 85 SER A O 1
ATOM 672 N N . TYR A 1 86 ? -5.739 3.070 17.566 1.00 96.00 86 TYR A N 1
ATOM 673 C CA . TYR A 1 86 ? -5.875 1.700 18.051 1.00 96.00 86 TYR A CA 1
ATOM 674 C C . TYR A 1 86 ? -5.680 1.612 19.568 1.00 96.00 86 TYR A C 1
ATOM 676 O O . TYR A 1 86 ? -6.525 1.056 20.256 1.00 96.00 86 TYR A O 1
ATOM 684 N N . ARG A 1 87 ? -4.618 2.213 20.119 1.00 94.94 87 ARG A N 1
ATOM 685 C CA . ARG A 1 87 ? -4.362 2.218 21.572 1.00 94.94 87 ARG A CA 1
ATOM 686 C C . ARG A 1 87 ? -5.490 2.871 22.368 1.00 94.94 87 ARG A C 1
ATOM 688 O O . ARG A 1 87 ? -5.736 2.464 23.497 1.00 94.94 87 ARG A O 1
ATOM 695 N N . ALA A 1 88 ? -6.158 3.870 21.794 1.00 96.00 88 ALA A N 1
ATOM 696 C CA . ALA A 1 88 ? -7.272 4.555 22.438 1.00 96.00 88 ALA A CA 1
ATOM 697 C C . ALA A 1 88 ? -8.583 3.748 22.404 1.00 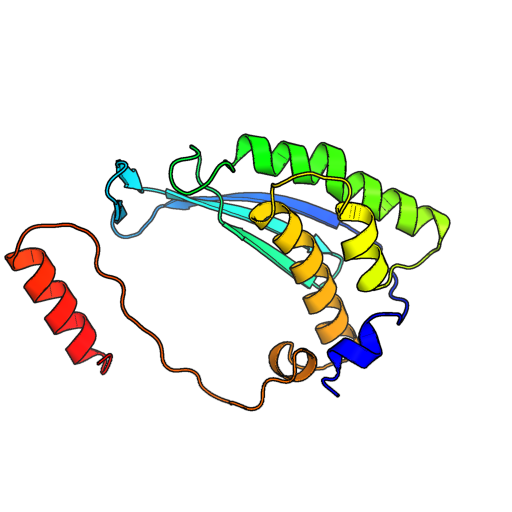96.00 88 ALA A C 1
ATOM 699 O O . ALA A 1 88 ? -9.337 3.778 23.373 1.00 96.00 88 ALA A O 1
ATOM 700 N N . LYS A 1 89 ? -8.872 3.051 21.296 1.00 96.12 89 LYS A N 1
ATOM 701 C CA . LYS A 1 89 ? -10.157 2.359 21.070 1.00 96.12 89 LYS A CA 1
ATOM 702 C C . LYS A 1 89 ? -10.112 0.845 21.311 1.00 96.12 89 LYS A C 1
ATOM 704 O O . LYS A 1 89 ? -11.156 0.229 21.482 1.00 96.12 89 LYS A O 1
ATOM 709 N N . GLY A 1 90 ? -8.932 0.233 21.269 1.00 95.75 90 GLY A N 1
ATOM 710 C CA . GLY A 1 90 ? -8.738 -1.222 21.261 1.00 95.75 90 GLY A CA 1
ATOM 711 C C . GLY A 1 90 ? -9.081 -1.902 19.929 1.00 95.75 90 GLY A C 1
ATOM 712 O O . GLY A 1 90 ? -8.937 -3.111 19.811 1.00 95.75 90 GLY A O 1
ATOM 713 N N . HIS A 1 91 ? -9.526 -1.152 18.919 1.00 96.94 91 HIS A N 1
ATOM 714 C CA . HIS A 1 91 ? -9.855 -1.663 17.590 1.00 96.94 91 HIS A CA 1
ATOM 715 C C . HIS A 1 91 ? -9.778 -0.545 16.542 1.00 96.94 91 HIS A C 1
ATOM 717 O O . HIS A 1 91 ? -9.723 0.642 16.875 1.00 96.94 91 HIS A O 1
ATOM 723 N N . LEU A 1 92 ? -9.815 -0.924 15.266 1.00 97.81 92 LEU A N 1
ATOM 724 C CA . LEU A 1 92 ? -10.045 -0.034 14.129 1.00 97.81 92 LEU A CA 1
ATOM 725 C C . LEU A 1 92 ? -11.097 -0.647 13.205 1.00 97.81 92 LEU A C 1
ATOM 727 O O . LEU A 1 92 ? -11.279 -1.860 13.173 1.00 97.81 92 LEU A O 1
ATOM 731 N N . THR A 1 93 ? -11.779 0.197 12.449 1.00 97.94 93 THR A N 1
ATOM 732 C CA . THR A 1 93 ? -12.630 -0.202 11.324 1.00 97.94 93 THR A CA 1
ATOM 733 C C . THR A 1 93 ? -11.940 0.145 10.001 1.00 97.94 93 THR A C 1
ATOM 735 O O . THR A 1 93 ? -11.012 0.960 9.969 1.00 97.94 93 THR A O 1
ATOM 738 N N . LEU A 1 94 ? -12.394 -0.425 8.879 1.00 97.00 94 LEU A N 1
ATOM 739 C CA . LEU A 1 94 ? -11.917 -0.004 7.552 1.00 97.00 94 LEU A CA 1
ATOM 740 C C . LEU A 1 94 ? -12.165 1.495 7.324 1.00 97.00 94 LEU A C 1
ATOM 742 O O . LEU A 1 94 ? -11.309 2.192 6.773 1.00 97.00 94 LEU A O 1
ATOM 746 N N . ARG A 1 95 ? -13.308 2.007 7.798 1.00 97.44 95 ARG A N 1
ATOM 747 C CA . ARG A 1 95 ? -13.623 3.436 7.750 1.00 97.44 95 ARG A CA 1
ATOM 748 C C . ARG A 1 95 ? -12.644 4.266 8.575 1.00 97.44 95 ARG A C 1
ATOM 750 O O . ARG A 1 95 ? -12.177 5.285 8.072 1.00 97.44 95 ARG A O 1
ATOM 757 N N . ASP A 1 96 ? -12.295 3.828 9.788 1.00 97.75 96 ASP A N 1
ATOM 758 C CA . ASP A 1 96 ? -11.293 4.509 10.616 1.00 97.75 96 ASP A CA 1
ATOM 759 C C . ASP A 1 96 ? -9.964 4.636 9.868 1.00 97.75 96 ASP A C 1
ATOM 761 O O . ASP A 1 96 ? -9.407 5.728 9.831 1.00 97.75 96 ASP A O 1
ATOM 765 N N . VAL A 1 97 ? -9.466 3.564 9.235 1.00 97.62 97 VAL A N 1
ATOM 766 C CA . VAL A 1 97 ? -8.189 3.608 8.498 1.00 97.62 97 VAL A CA 1
ATOM 767 C C . VAL A 1 97 ? -8.226 4.667 7.396 1.00 97.62 97 VAL A C 1
ATOM 769 O O . VAL A 1 97 ? -7.314 5.486 7.308 1.00 97.62 97 VAL A O 1
ATOM 772 N N . CYS A 1 98 ? -9.296 4.714 6.600 1.00 96.44 98 CYS A N 1
ATOM 773 C CA . CYS A 1 98 ? -9.453 5.732 5.563 1.00 96.44 98 CYS A CA 1
ATOM 774 C C . CYS A 1 98 ? -9.535 7.149 6.156 1.00 96.44 98 CYS A C 1
ATOM 776 O O . CYS A 1 98 ? -8.808 8.045 5.730 1.00 96.44 98 CYS A O 1
ATOM 778 N N . SER A 1 99 ? -10.392 7.362 7.157 1.00 97.56 99 SER A N 1
ATOM 779 C CA . SER A 1 99 ? -10.633 8.685 7.745 1.00 97.56 99 SER A CA 1
ATOM 780 C C . SER A 1 99 ? -9.434 9.227 8.528 1.00 97.56 99 SER A C 1
ATOM 782 O O . SER A 1 99 ? -9.161 10.424 8.485 1.00 97.56 99 SER A O 1
ATOM 784 N N . LEU A 1 100 ? -8.688 8.367 9.224 1.00 97.88 100 LEU A N 1
ATOM 785 C CA . LEU A 1 100 ? -7.496 8.753 9.986 1.00 97.88 100 LEU A CA 1
ATOM 786 C C . LEU A 1 100 ? -6.327 9.165 9.091 1.00 97.88 100 LEU A C 1
ATOM 788 O O . LEU A 1 100 ? -5.440 9.876 9.563 1.00 97.88 100 LEU A O 1
ATOM 792 N N . LEU A 1 101 ? -6.313 8.726 7.832 1.00 98.06 101 LEU A N 1
ATOM 793 C CA . LEU A 1 101 ? -5.268 9.047 6.860 1.00 98.06 101 LEU A CA 1
ATOM 794 C C . LEU A 1 101 ? -5.657 10.191 5.914 1.00 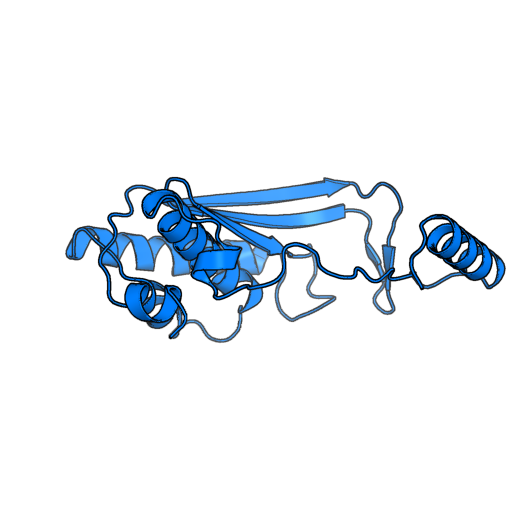98.06 101 LEU A C 1
ATOM 796 O O . LEU A 1 101 ? -4.783 10.751 5.260 1.00 98.06 101 LEU A O 1
ATOM 800 N N . ASP A 1 102 ? -6.933 10.583 5.861 1.00 97.19 102 ASP A N 1
ATOM 801 C CA . ASP A 1 102 ? -7.439 11.557 4.883 1.00 97.19 102 ASP A CA 1
ATOM 802 C C . ASP A 1 102 ? -6.882 12.982 5.059 1.00 97.19 102 ASP A C 1
ATOM 804 O O . ASP A 1 102 ? -6.843 13.770 4.115 1.00 97.19 102 ASP A O 1
ATOM 808 N N . TRP A 1 103 ? -6.380 13.317 6.252 1.00 97.44 103 TRP A N 1
ATOM 809 C CA . TRP A 1 103 ? -5.723 14.606 6.493 1.00 97.44 103 TRP A CA 1
ATOM 810 C C . TRP A 1 103 ? -4.379 14.743 5.751 1.00 97.44 103 TRP A C 1
ATOM 812 O O . TRP A 1 103 ? -3.920 15.867 5.522 1.00 97.44 103 TRP A O 1
ATOM 822 N N . ILE A 1 104 ? -3.752 13.623 5.364 1.00 98.00 104 ILE A N 1
ATOM 823 C CA . ILE A 1 104 ? -2.500 13.600 4.602 1.00 98.00 104 ILE A CA 1
ATOM 824 C C . ILE A 1 104 ? -2.828 13.902 3.136 1.00 98.00 104 ILE A C 1
ATOM 826 O O . ILE A 1 104 ? -3.492 13.132 2.442 1.00 98.00 104 ILE A O 1
ATOM 830 N N . ARG A 1 105 ? -2.357 15.051 2.644 1.00 97.00 105 ARG A N 1
ATOM 831 C CA . ARG A 1 105 ? -2.599 15.483 1.260 1.00 97.00 105 ARG A CA 1
ATOM 832 C C . ARG A 1 105 ? -1.699 14.721 0.288 1.00 97.00 105 ARG A C 1
ATOM 834 O O . ARG A 1 105 ? -0.491 14.700 0.475 1.00 97.00 105 ARG A O 1
ATOM 841 N N . GLY A 1 106 ? -2.274 14.188 -0.790 1.00 96.38 106 GLY A N 1
ATOM 842 C CA . GLY A 1 106 ? -1.522 13.442 -1.808 1.00 96.38 106 GLY A CA 1
ATOM 843 C C . GLY A 1 106 ? -1.133 12.044 -1.327 1.00 96.38 106 GLY A C 1
ATOM 844 O O . GLY A 1 106 ? -1.930 11.389 -0.656 1.00 96.38 106 GLY A O 1
ATOM 845 N N . HIS A 1 107 ? 0.061 11.586 -1.711 1.00 97.69 107 HIS A N 1
ATOM 846 C CA . HIS A 1 107 ? 0.691 10.344 -1.243 1.00 97.69 107 HIS A CA 1
ATOM 847 C C . HIS A 1 107 ? -0.199 9.096 -1.335 1.00 97.69 107 HIS A C 1
ATOM 849 O O . HIS A 1 107 ? -0.183 8.209 -0.475 1.00 97.69 107 HIS A O 1
ATOM 855 N N . ARG A 1 108 ? -1.054 9.052 -2.362 1.00 96.69 108 ARG A N 1
ATOM 856 C CA . ARG A 1 108 ? -2.128 8.060 -2.453 1.00 96.69 108 ARG A CA 1
ATOM 857 C C . ARG A 1 108 ? -1.573 6.654 -2.651 1.00 96.69 108 ARG A C 1
ATOM 859 O O . ARG A 1 108 ? -2.190 5.714 -2.156 1.00 96.69 108 ARG A O 1
ATOM 866 N N . VAL A 1 109 ? -0.412 6.500 -3.291 1.00 97.31 109 VAL A N 1
ATOM 867 C CA . VAL A 1 109 ? 0.245 5.197 -3.438 1.00 97.31 109 VAL A CA 1
ATOM 868 C C . VAL A 1 109 ? 0.709 4.699 -2.074 1.00 97.31 109 VAL A C 1
ATOM 870 O O . VAL A 1 109 ? 0.337 3.595 -1.679 1.00 97.31 109 VAL A O 1
ATOM 873 N N . THR A 1 110 ? 1.414 5.526 -1.301 1.00 98.38 110 THR A N 1
ATOM 874 C CA . THR A 1 110 ? 1.862 5.171 0.055 1.00 98.38 110 THR A CA 1
ATOM 875 C C . THR A 1 110 ? 0.692 4.847 0.987 1.00 98.38 110 THR A C 1
ATOM 877 O O . THR A 1 110 ? 0.691 3.806 1.645 1.00 98.38 110 THR A O 1
ATOM 880 N N . LEU A 1 111 ? -0.347 5.688 1.020 1.00 98.44 111 LEU A N 1
ATOM 881 C CA . LEU A 1 111 ? -1.515 5.478 1.889 1.00 98.44 111 LEU A CA 1
ATOM 882 C C . LEU A 1 111 ? -2.344 4.249 1.482 1.00 98.44 111 LEU A C 1
ATOM 884 O O . LEU A 1 111 ? -2.945 3.588 2.336 1.00 98.44 111 LEU A O 1
ATOM 888 N N . SER A 1 112 ? -2.345 3.892 0.192 1.00 97.94 112 SER A N 1
ATOM 889 C CA . SER A 1 112 ? -3.029 2.685 -0.282 1.00 97.94 112 SER A CA 1
ATOM 890 C C . SER A 1 112 ? -2.448 1.404 0.318 1.00 97.94 112 SER A C 1
ATOM 892 O O . SER A 1 112 ? -3.204 0.456 0.525 1.00 97.94 112 SER A O 1
ATOM 894 N N . ALA A 1 113 ? -1.158 1.375 0.682 1.00 98.69 113 ALA A N 1
ATOM 895 C CA . ALA A 1 113 ? -0.549 0.210 1.323 1.00 98.69 113 ALA A CA 1
ATOM 896 C C . ALA A 1 113 ? -1.165 -0.077 2.699 1.00 98.69 113 ALA A C 1
ATOM 898 O O . ALA A 1 113 ? -1.419 -1.234 3.019 1.00 98.69 113 ALA A O 1
ATOM 899 N N . PHE A 1 114 ? -1.487 0.954 3.486 1.00 98.62 114 PHE A N 1
ATOM 900 C CA . PHE A 1 114 ? -2.152 0.788 4.785 1.00 98.62 114 PHE A CA 1
ATOM 901 C C . PHE A 1 114 ? -3.581 0.274 4.630 1.00 98.62 114 PHE A C 1
ATOM 903 O O . PHE A 1 114 ? -3.972 -0.693 5.283 1.00 98.62 114 PHE A O 1
ATOM 910 N N . THR A 1 115 ? -4.342 0.886 3.720 1.00 97.69 115 THR A N 1
ATOM 911 C CA . THR A 1 115 ? -5.729 0.476 3.452 1.00 97.69 115 THR A CA 1
ATOM 912 C C . THR A 1 115 ? -5.773 -0.954 2.906 1.00 97.69 115 THR A C 1
ATOM 914 O O . THR A 1 115 ? -6.594 -1.762 3.337 1.00 97.69 115 THR A O 1
ATOM 917 N N . SER A 1 116 ? -4.840 -1.304 2.016 1.00 98.25 116 SER A N 1
ATOM 918 C CA . SER A 1 116 ? -4.712 -2.655 1.463 1.00 98.25 116 SER A CA 1
ATOM 919 C C . SER A 1 116 ? -4.328 -3.669 2.538 1.00 98.25 116 SER A C 1
ATOM 921 O O . SER A 1 116 ? -4.997 -4.691 2.653 1.00 98.25 116 SER A O 1
ATOM 923 N N . ALA A 1 117 ? -3.323 -3.371 3.370 1.00 98.69 117 ALA A N 1
ATOM 924 C CA . ALA A 1 117 ? -2.901 -4.250 4.459 1.00 98.69 117 ALA A CA 1
ATOM 925 C C . ALA A 1 117 ? -4.053 -4.541 5.428 1.00 98.69 117 ALA A C 1
ATOM 927 O O . ALA A 1 117 ? -4.311 -5.701 5.745 1.00 98.69 117 ALA A O 1
ATOM 928 N N . PHE A 1 118 ? -4.798 -3.509 5.833 1.00 98.44 118 PHE A N 1
ATOM 929 C CA . PHE A 1 118 ? -5.947 -3.685 6.717 1.00 98.44 118 PHE A CA 1
ATOM 930 C C . PHE A 1 118 ? -7.064 -4.493 6.043 1.00 98.44 118 PHE A C 1
ATOM 932 O O . PHE A 1 118 ? -7.628 -5.396 6.652 1.00 98.44 118 PHE A O 1
ATOM 939 N N . THR A 1 119 ? -7.348 -4.240 4.763 1.00 98.12 119 THR A N 1
ATOM 940 C CA . THR A 1 119 ? -8.368 -4.993 4.011 1.00 98.12 119 THR A CA 1
ATOM 941 C C . THR A 1 119 ? -7.996 -6.471 3.864 1.00 98.12 119 THR A C 1
ATOM 943 O O . THR A 1 119 ? -8.855 -7.340 4.011 1.00 98.12 119 THR A O 1
ATOM 946 N N . VAL A 1 120 ? -6.719 -6.781 3.614 1.00 98.44 120 VAL A N 1
ATOM 947 C CA . VAL A 1 120 ? -6.222 -8.166 3.577 1.00 98.44 120 VAL A CA 1
ATOM 948 C C . VAL A 1 120 ? -6.368 -8.823 4.948 1.00 98.44 120 VAL A C 1
ATOM 950 O O . VAL A 1 120 ? -6.876 -9.936 5.020 1.00 98.44 120 VAL A O 1
ATOM 953 N N . MET A 1 121 ? -6.006 -8.134 6.034 1.00 98.00 121 MET A N 1
ATOM 954 C CA . MET A 1 121 ? -6.197 -8.642 7.399 1.00 98.00 121 MET A CA 1
ATOM 955 C C . MET A 1 121 ? -7.677 -8.959 7.678 1.00 98.00 121 MET A C 1
ATOM 957 O O . MET A 1 121 ? -7.988 -10.021 8.212 1.00 98.00 121 MET A O 1
ATOM 961 N N . VAL A 1 122 ? -8.601 -8.077 7.280 1.00 97.69 122 VAL A N 1
ATOM 962 C CA . VAL A 1 122 ? -10.050 -8.318 7.400 1.00 97.69 122 VAL A CA 1
ATOM 963 C C . VAL A 1 122 ? -10.466 -9.572 6.626 1.00 97.69 122 VAL A C 1
ATOM 965 O O . VAL A 1 122 ? -11.198 -10.404 7.160 1.00 97.69 122 VAL A O 1
ATOM 968 N N . ALA A 1 123 ? -9.989 -9.736 5.389 1.00 97.56 123 ALA A N 1
ATOM 969 C CA . ALA A 1 123 ? -10.282 -10.910 4.568 1.00 97.56 123 ALA A CA 1
ATOM 970 C C . ALA A 1 123 ? -9.792 -12.212 5.231 1.00 97.56 123 ALA A C 1
ATOM 972 O O . ALA A 1 123 ? -10.563 -13.165 5.359 1.00 97.56 123 ALA A O 1
ATOM 973 N N . GLU A 1 124 ? -8.550 -12.218 5.722 1.00 96.94 124 GLU A N 1
ATOM 974 C CA . GLU A 1 124 ? -7.943 -13.349 6.438 1.00 96.94 124 GLU A CA 1
ATOM 975 C C . GLU A 1 124 ? -8.740 -13.720 7.695 1.00 96.94 124 GLU A C 1
ATOM 977 O O . GLU A 1 124 ? -9.102 -14.882 7.885 1.00 96.94 124 GLU A O 1
ATOM 982 N N . ARG A 1 125 ? -9.108 -12.733 8.522 1.00 96.06 125 ARG A N 1
ATOM 983 C CA . ARG A 1 125 ? -9.883 -12.958 9.756 1.00 96.06 125 ARG A CA 1
ATOM 984 C C . ARG A 1 125 ? -11.309 -13.422 9.509 1.00 96.06 125 ARG A C 1
ATOM 986 O O . ARG A 1 125 ? -11.875 -14.139 10.326 1.00 96.06 125 ARG A O 1
ATOM 993 N N . LYS A 1 126 ? -11.887 -13.036 8.375 1.00 95.81 126 LYS A N 1
ATOM 994 C CA . LYS A 1 126 ? -13.179 -13.550 7.913 1.00 95.81 126 LYS A CA 1
ATOM 995 C C . LYS A 1 126 ? -13.067 -14.903 7.211 1.00 95.81 126 LYS A C 1
ATOM 997 O O . LYS A 1 126 ? -14.085 -15.412 6.744 1.00 95.81 126 LYS A O 1
ATOM 1002 N N . HIS A 1 127 ? -11.864 -15.471 7.102 1.00 96.50 127 HIS A N 1
ATOM 1003 C CA . HIS A 1 127 ? -11.588 -16.690 6.3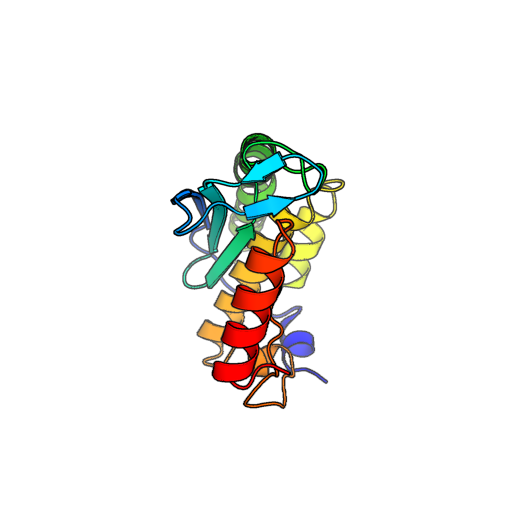43 1.00 96.50 127 HIS A CA 1
ATOM 1004 C C . HIS A 1 127 ? -12.148 -16.626 4.913 1.00 96.50 127 HIS A C 1
ATOM 1006 O O . HIS A 1 127 ? -12.689 -17.599 4.383 1.00 96.50 127 HIS A O 1
ATOM 1012 N N . MET A 1 128 ? -12.043 -15.451 4.288 1.00 95.75 128 MET A N 1
ATOM 1013 C CA . MET A 1 128 ? -12.619 -15.161 2.983 1.00 95.75 128 MET A CA 1
ATOM 1014 C C . MET A 1 128 ? -11.518 -14.725 2.013 1.00 95.75 128 MET A C 1
ATOM 1016 O O . MET A 1 128 ? -10.730 -13.843 2.344 1.00 95.75 128 MET A O 1
ATOM 1020 N N . PRO A 1 129 ? -11.477 -15.255 0.776 1.00 96.00 129 PRO A N 1
ATOM 1021 C CA . PRO A 1 129 ? -10.576 -14.724 -0.238 1.00 96.00 129 PRO A CA 1
ATOM 1022 C C . PRO A 1 129 ? -10.811 -13.222 -0.441 1.00 96.00 129 PRO A C 1
ATOM 1024 O O . PRO A 1 129 ? -11.956 -12.808 -0.631 1.00 96.00 129 PRO A O 1
ATOM 1027 N N . LEU A 1 130 ? -9.744 -12.414 -0.489 1.00 96.62 130 LEU A N 1
ATOM 1028 C CA . LEU A 1 130 ? -9.845 -10.959 -0.688 1.00 96.62 130 LEU A CA 1
ATOM 1029 C C . LEU A 1 130 ? -10.722 -10.597 -1.895 1.00 96.62 130 LEU A C 1
ATOM 1031 O O . LEU A 1 130 ? -11.558 -9.702 -1.815 1.00 96.62 130 LEU A O 1
ATOM 1035 N N . ALA A 1 131 ? -10.578 -11.332 -3.001 1.00 96.06 131 ALA A N 1
ATOM 1036 C CA . ALA A 1 131 ? -11.402 -11.129 -4.186 1.00 96.06 131 ALA A CA 1
ATOM 1037 C C . ALA A 1 131 ? -12.900 -11.237 -3.867 1.00 96.06 131 ALA A C 1
ATOM 1039 O O . ALA A 1 131 ? -13.671 -10.425 -4.358 1.00 96.06 131 ALA A O 1
ATOM 1040 N N . LYS A 1 132 ? -13.318 -12.188 -3.022 1.00 95.81 132 LYS A N 1
ATOM 1041 C CA . LYS A 1 132 ? -14.718 -12.334 -2.598 1.00 95.81 132 LYS A CA 1
ATOM 1042 C C . LYS A 1 132 ? -15.150 -11.226 -1.649 1.00 95.81 132 LYS A C 1
ATOM 1044 O O . LYS A 1 132 ? -16.242 -10.698 -1.846 1.00 95.81 132 LYS A O 1
ATOM 1049 N N . LEU A 1 133 ? -14.291 -10.826 -0.707 1.00 96.19 133 LEU A N 1
ATOM 1050 C CA . LEU A 1 133 ? -14.560 -9.687 0.177 1.00 96.19 133 LEU A CA 1
ATOM 1051 C C . LEU A 1 133 ? -14.868 -8.425 -0.645 1.00 96.19 133 LEU A C 1
ATOM 1053 O O . LEU A 1 133 ? -15.860 -7.745 -0.400 1.00 96.19 133 LEU A O 1
ATOM 1057 N N . LEU A 1 134 ? -14.077 -8.177 -1.691 1.00 95.62 134 LEU A N 1
ATOM 1058 C CA . LEU A 1 134 ? -14.241 -7.052 -2.616 1.00 95.62 134 LEU A CA 1
ATOM 1059 C C . LEU A 1 134 ? -15.404 -7.212 -3.620 1.00 95.62 134 LEU A C 1
ATOM 1061 O O . LEU A 1 134 ? -15.591 -6.350 -4.473 1.00 95.62 134 LEU A O 1
ATOM 1065 N N . GLY A 1 135 ? -16.180 -8.301 -3.565 1.00 95.31 135 GLY A N 1
ATOM 1066 C CA . GLY A 1 135 ? -17.300 -8.551 -4.486 1.00 95.31 135 GLY A CA 1
ATOM 1067 C C . GLY A 1 135 ? -16.904 -9.153 -5.844 1.00 95.31 135 GLY A C 1
ATOM 1068 O O . GLY A 1 135 ? -17.705 -9.201 -6.775 1.00 95.31 135 GLY A O 1
ATOM 1069 N N . GLY A 1 136 ? -15.674 -9.641 -5.978 1.00 94.88 136 GLY A N 1
ATOM 1070 C CA . GLY A 1 136 ? -15.158 -10.316 -7.162 1.00 94.88 136 GLY A CA 1
ATOM 1071 C C . GLY A 1 136 ? -15.898 -11.619 -7.484 1.00 94.88 136 GLY A C 1
ATOM 1072 O O . GLY A 1 136 ? -15.986 -12.559 -6.685 1.00 94.88 136 GLY A O 1
ATOM 1073 N N . VAL A 1 137 ? -16.403 -11.702 -8.714 1.00 93.50 137 VAL A N 1
ATOM 1074 C CA . VAL A 1 137 ? -17.168 -12.862 -9.206 1.00 93.50 137 VAL A CA 1
ATOM 1075 C C . VAL A 1 137 ? -16.368 -13.784 -10.123 1.00 93.50 137 VAL A C 1
ATOM 1077 O O . VAL A 1 137 ? -16.744 -14.940 -10.287 1.00 93.50 137 VAL A O 1
ATOM 1080 N N . LYS A 1 138 ? -15.268 -13.294 -10.700 1.00 93.62 138 LYS A N 1
ATOM 1081 C CA . LYS A 1 138 ? -14.448 -14.041 -11.658 1.00 93.62 138 LYS A CA 1
ATOM 1082 C C . LYS A 1 138 ? -13.402 -14.886 -10.934 1.00 93.62 138 LYS A C 1
ATOM 1084 O O . LYS A 1 138 ? -12.803 -14.431 -9.964 1.00 93.62 138 LYS A O 1
ATOM 1089 N N . ASP A 1 139 ? -13.167 -16.087 -11.439 1.00 93.38 139 ASP A N 1
ATOM 1090 C CA . ASP A 1 139 ? -12.082 -16.982 -11.028 1.00 93.38 139 ASP A CA 1
ATOM 1091 C C . ASP A 1 139 ? -10.770 -16.685 -11.776 1.00 93.38 139 ASP A C 1
ATOM 1093 O O . ASP A 1 139 ? -9.690 -17.052 -11.316 1.00 93.38 139 ASP A O 1
ATOM 1097 N N . ARG A 1 140 ? -10.857 -16.006 -12.930 1.00 92.12 140 ARG A N 1
ATOM 1098 C CA . ARG A 1 140 ? -9.724 -15.640 -13.788 1.00 92.12 140 ARG A CA 1
ATOM 1099 C C . ARG A 1 140 ? -9.865 -14.224 -14.342 1.00 92.12 140 ARG A C 1
ATOM 1101 O O . ARG A 1 140 ? -10.969 -13.729 -14.579 1.00 92.12 140 ARG A O 1
ATOM 1108 N N . VAL A 1 141 ? -8.727 -13.587 -14.606 1.00 90.62 141 VAL A N 1
ATOM 1109 C CA . VAL A 1 141 ? -8.641 -12.279 -15.271 1.00 90.62 141 VAL A CA 1
ATOM 1110 C C . VAL A 1 141 ? -7.738 -12.374 -16.494 1.00 90.62 141 VAL A C 1
ATOM 1112 O O . VAL A 1 141 ? -6.775 -13.138 -16.507 1.00 90.62 141 VAL A O 1
ATOM 1115 N N . ARG A 1 142 ? -8.059 -11.605 -17.537 1.00 89.06 142 ARG A N 1
ATOM 1116 C CA . ARG A 1 142 ? -7.192 -11.461 -18.709 1.00 89.06 142 ARG A CA 1
ATOM 1117 C C . ARG A 1 142 ? -6.033 -10.533 -18.342 1.00 89.06 142 ARG A C 1
ATOM 1119 O O . ARG A 1 142 ? -6.268 -9.479 -17.756 1.00 89.06 142 ARG A O 1
ATOM 1126 N N . LEU A 1 143 ? -4.812 -10.926 -18.686 1.00 86.69 143 LEU A N 1
ATOM 1127 C CA . LEU A 1 143 ? -3.614 -10.108 -18.503 1.00 86.69 143 LEU A CA 1
ATOM 1128 C C . LEU A 1 143 ? -3.259 -9.384 -19.805 1.00 86.69 143 LEU A C 1
ATOM 1130 O O . LEU A 1 143 ? -3.637 -9.830 -20.885 1.00 86.69 143 LEU A O 1
ATOM 1134 N N . GLN A 1 144 ? -2.524 -8.282 -19.683 1.00 85.88 144 GLN A N 1
ATOM 1135 C CA . GLN A 1 144 ? -1.938 -7.548 -20.805 1.00 85.88 144 GLN A CA 1
ATOM 1136 C C . GLN A 1 144 ? -0.416 -7.536 -20.674 1.00 85.88 144 GLN A C 1
ATOM 1138 O O . GLN A 1 144 ? 0.118 -7.608 -19.563 1.00 85.88 144 GLN A O 1
ATOM 1143 N N . HIS A 1 145 ? 0.277 -7.437 -21.808 1.00 84.94 145 HIS A N 1
ATOM 1144 C CA . HIS A 1 145 ? 1.732 -7.370 -21.858 1.00 84.94 145 HIS A CA 1
ATOM 1145 C C . HIS A 1 145 ? 2.196 -5.959 -22.232 1.00 84.94 145 HIS A C 1
ATOM 1147 O O . HIS A 1 145 ? 1.951 -5.488 -23.340 1.00 84.94 145 HIS A O 1
ATOM 1153 N N . SER A 1 146 ? 2.871 -5.283 -21.303 1.00 85.62 146 SER A N 1
ATOM 1154 C CA . SER A 1 146 ? 3.455 -3.960 -21.543 1.00 85.62 146 SER A CA 1
ATOM 1155 C C . SER A 1 146 ? 4.889 -4.094 -22.046 1.00 85.62 146 SER A C 1
ATOM 1157 O O . SER A 1 146 ? 5.737 -4.650 -21.347 1.00 85.62 146 SER A O 1
ATOM 1159 N N . ILE A 1 147 ? 5.168 -3.533 -23.222 1.00 84.62 147 ILE A N 1
ATOM 1160 C CA . ILE A 1 147 ? 6.490 -3.559 -23.859 1.00 84.62 147 ILE A CA 1
ATOM 1161 C C . ILE A 1 147 ? 7.163 -2.194 -23.676 1.00 84.62 147 ILE A C 1
ATOM 1163 O O . ILE A 1 147 ? 6.550 -1.153 -23.912 1.00 84.62 147 ILE A O 1
ATOM 1167 N N . GLY A 1 148 ? 8.417 -2.199 -23.217 1.00 80.69 148 GLY A N 1
ATOM 1168 C CA . GLY A 1 148 ? 9.215 -0.984 -23.039 1.00 80.69 148 GLY A CA 1
ATOM 1169 C C . GLY A 1 148 ? 9.663 -0.363 -24.366 1.00 80.69 148 GLY A C 1
ATOM 1170 O O . GLY A 1 148 ? 9.608 -0.991 -25.423 1.00 80.69 148 GLY A O 1
ATOM 1171 N N . LEU A 1 149 ? 10.139 0.882 -24.315 1.00 85.75 149 LEU A N 1
ATOM 1172 C CA . LEU A 1 149 ? 10.689 1.540 -25.504 1.00 85.75 149 LEU A CA 1
ATOM 1173 C C . LEU A 1 149 ? 11.999 0.868 -25.949 1.00 85.75 149 LEU A C 1
ATOM 1175 O O . LEU A 1 149 ? 12.861 0.565 -25.125 1.00 85.75 149 LEU A O 1
ATOM 1179 N N . GLY A 1 150 ? 12.174 0.694 -27.262 1.00 87.12 150 GLY A N 1
ATOM 1180 C CA . GLY A 1 150 ? 13.379 0.107 -27.850 1.00 87.12 150 GLY A CA 1
ATOM 1181 C C . GLY A 1 150 ? 13.380 0.136 -29.380 1.00 87.12 150 GLY A C 1
ATOM 1182 O O . GLY A 1 150 ? 12.564 0.814 -30.002 1.00 87.12 150 GLY A O 1
ATOM 1183 N N . SER A 1 151 ? 14.318 -0.587 -30.000 1.00 92.31 151 SER A N 1
ATOM 1184 C CA . SER A 1 151 ? 14.400 -0.704 -31.463 1.00 92.31 151 SER A CA 1
ATOM 1185 C C . SER A 1 151 ? 13.226 -1.502 -32.045 1.00 92.31 151 SER A C 1
ATOM 1187 O O . SER A 1 151 ? 12.617 -2.312 -31.349 1.00 92.31 151 SER A O 1
ATOM 1189 N N . LEU A 1 152 ? 12.945 -1.346 -33.345 1.00 94.56 152 LEU A N 1
ATOM 1190 C CA . LEU A 1 152 ? 11.906 -2.136 -34.029 1.00 94.56 152 LEU A CA 1
ATOM 1191 C C . LEU A 1 152 ? 12.120 -3.648 -33.872 1.00 94.56 152 LEU A C 1
ATOM 1193 O O . LEU A 1 152 ? 11.168 -4.388 -33.651 1.00 94.56 152 LEU A O 1
ATOM 1197 N N . GLU A 1 153 ? 13.372 -4.101 -33.926 1.00 94.94 153 GLU A N 1
ATOM 1198 C CA . GLU A 1 153 ? 13.709 -5.512 -33.732 1.00 94.94 153 GLU A CA 1
ATOM 1199 C C . GLU A 1 153 ? 13.467 -5.975 -32.285 1.00 94.94 153 GLU A C 1
ATOM 1201 O O . GLU A 1 153 ? 13.026 -7.101 -32.069 1.00 94.94 153 GLU A O 1
ATOM 1206 N N . HIS A 1 154 ? 13.707 -5.117 -31.287 1.00 89.50 154 HIS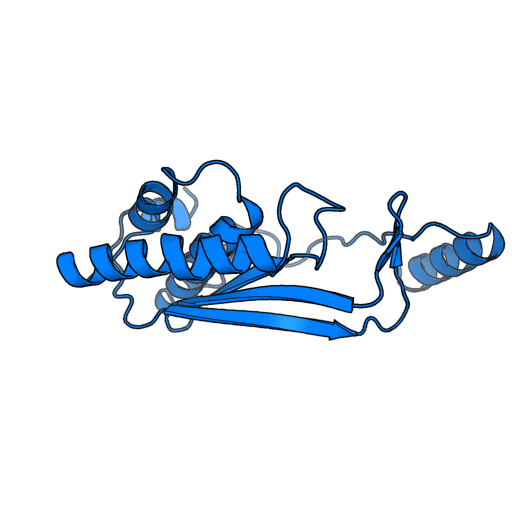 A N 1
ATOM 1207 C CA . HIS A 1 154 ? 13.342 -5.411 -29.899 1.00 89.50 154 HIS A CA 1
ATOM 1208 C C . HIS A 1 154 ? 11.823 -5.540 -29.738 1.00 89.50 154 HIS A C 1
ATOM 1210 O O . HIS A 1 154 ? 11.356 -6.535 -29.188 1.00 89.50 154 HIS A O 1
ATOM 1216 N N . LEU A 1 155 ? 11.064 -4.576 -30.270 1.00 91.75 155 LEU A N 1
ATOM 1217 C CA . LEU A 1 155 ? 9.603 -4.582 -30.205 1.00 91.75 155 LEU A CA 1
ATOM 1218 C C . LEU A 1 155 ? 9.021 -5.828 -30.879 1.00 91.75 155 LEU A C 1
ATOM 1220 O O . LEU A 1 155 ? 8.191 -6.507 -30.282 1.00 91.75 155 LEU A O 1
ATOM 1224 N N . ARG A 1 156 ? 9.506 -6.177 -32.079 1.00 94.25 156 ARG A N 1
ATOM 1225 C CA . ARG A 1 156 ? 9.085 -7.385 -32.803 1.00 94.25 156 ARG A CA 1
ATOM 1226 C C . ARG A 1 156 ? 9.264 -8.643 -31.949 1.00 94.25 156 ARG A C 1
ATOM 1228 O O . ARG A 1 156 ? 8.337 -9.438 -31.847 1.00 94.25 156 ARG A O 1
ATOM 1235 N N . ARG A 1 157 ? 10.420 -8.797 -31.292 1.00 93.50 157 ARG A N 1
ATOM 1236 C CA . ARG A 1 157 ? 10.707 -9.961 -30.434 1.00 93.50 157 ARG A CA 1
ATOM 1237 C C . ARG A 1 157 ? 9.803 -10.044 -29.208 1.00 93.50 157 ARG A C 1
ATOM 1239 O O . ARG A 1 157 ? 9.364 -11.138 -28.871 1.00 93.50 157 ARG A O 1
ATOM 1246 N N . GLU A 1 158 ? 9.544 -8.929 -28.528 1.00 90.94 158 GLU A N 1
ATOM 1247 C CA . GLU A 1 158 ? 8.682 -8.934 -27.336 1.00 90.94 158 GLU A CA 1
ATOM 1248 C C . GLU A 1 158 ? 7.205 -9.172 -27.714 1.00 90.94 158 GLU A C 1
ATOM 1250 O O . GLU A 1 158 ? 6.508 -9.882 -26.994 1.00 90.94 158 GLU A O 1
ATOM 1255 N N . ILE A 1 159 ? 6.746 -8.686 -28.879 1.00 92.06 159 ILE A N 1
ATOM 1256 C CA . ILE A 1 159 ? 5.408 -9.000 -29.421 1.00 92.06 159 ILE A CA 1
ATOM 1257 C C . ILE A 1 159 ? 5.292 -10.492 -29.760 1.00 92.06 159 ILE A C 1
ATOM 1259 O O . ILE A 1 159 ? 4.355 -11.152 -29.318 1.00 92.06 159 ILE A O 1
ATOM 1263 N N . GLU A 1 160 ? 6.254 -11.047 -30.504 1.00 93.62 160 GLU A N 1
ATOM 1264 C CA . GLU A 1 160 ? 6.272 -12.478 -30.845 1.00 93.62 160 GLU A CA 1
ATOM 1265 C C . GLU A 1 160 ? 6.301 -13.359 -29.588 1.00 93.62 160 GLU A C 1
ATOM 1267 O O . GLU A 1 160 ? 5.603 -14.373 -29.513 1.00 93.62 160 GLU A O 1
ATOM 1272 N N . TYR A 1 161 ? 7.058 -12.944 -28.568 1.00 90.44 161 TYR A N 1
ATOM 1273 C CA . TYR A 1 161 ? 7.067 -13.596 -27.265 1.00 90.44 161 TYR A CA 1
ATOM 1274 C C . TYR A 1 161 ? 5.697 -13.534 -26.578 1.00 90.44 161 TYR A C 1
ATOM 1276 O O . TYR A 1 161 ? 5.199 -14.570 -26.140 1.00 90.44 161 TYR A O 1
ATOM 1284 N N . ALA A 1 162 ? 5.053 -12.367 -26.517 1.00 90.31 162 ALA A N 1
ATOM 1285 C CA . ALA A 1 162 ? 3.720 -12.229 -25.930 1.00 90.31 162 ALA A CA 1
ATOM 1286 C C . ALA A 1 162 ? 2.676 -13.119 -26.632 1.00 90.31 162 ALA A C 1
ATOM 1288 O O . ALA A 1 162 ? 1.934 -13.841 -25.960 1.00 90.31 162 ALA A O 1
ATOM 1289 N N . TRP A 1 163 ? 2.685 -13.162 -27.968 1.00 90.69 163 TRP A N 1
ATOM 1290 C CA . TRP A 1 163 ? 1.811 -14.044 -28.748 1.00 90.69 163 TRP A CA 1
ATOM 1291 C C . TRP A 1 163 ? 2.074 -15.524 -28.478 1.00 90.69 163 TRP A C 1
ATOM 1293 O O . TRP A 1 163 ? 1.127 -16.297 -28.342 1.00 90.69 163 TRP A O 1
ATOM 1303 N N . SER A 1 164 ? 3.340 -15.927 -28.322 1.00 92.75 164 SER A N 1
ATOM 1304 C CA . SER A 1 164 ? 3.690 -17.308 -27.949 1.00 92.75 164 SER A CA 1
ATOM 1305 C C . SER A 1 164 ? 3.150 -17.730 -26.575 1.00 92.75 164 SER A C 1
ATOM 1307 O O . SER A 1 164 ? 2.995 -18.922 -26.317 1.00 92.75 164 SER A O 1
ATOM 1309 N N . LEU A 1 165 ? 2.832 -16.763 -25.705 1.00 88.88 165 LEU A N 1
ATOM 1310 C CA . LEU A 1 165 ? 2.198 -16.984 -24.403 1.00 88.88 165 LEU A CA 1
ATOM 1311 C C . LEU A 1 165 ? 0.661 -16.911 -24.464 1.00 88.88 165 LEU A C 1
ATOM 1313 O O . LEU A 1 165 ? 0.007 -17.062 -23.432 1.00 88.88 165 LEU A O 1
ATOM 1317 N N . GLY A 1 166 ? 0.077 -16.672 -25.644 1.00 87.06 166 GLY A N 1
ATOM 1318 C CA . GLY A 1 166 ? -1.366 -16.504 -25.828 1.00 87.06 166 GLY A CA 1
ATOM 1319 C C . GLY A 1 166 ? -1.907 -15.175 -25.293 1.00 87.06 166 GLY A C 1
ATOM 1320 O O . GLY A 1 166 ? -3.088 -15.088 -24.958 1.00 87.06 166 GLY A O 1
ATOM 1321 N N . ILE A 1 167 ? -1.049 -14.158 -25.164 1.00 84.50 167 ILE A N 1
ATOM 1322 C CA . ILE A 1 167 ? -1.461 -12.796 -24.819 1.00 84.50 167 ILE A CA 1
ATOM 1323 C C . ILE A 1 167 ? -1.730 -12.057 -26.135 1.00 84.50 167 ILE A C 1
ATOM 1325 O O . ILE A 1 167 ? -0.796 -11.792 -26.889 1.00 84.50 167 ILE A O 1
ATOM 1329 N N . GLU A 1 168 ? -3.009 -11.787 -26.407 1.00 66.25 168 GLU A N 1
ATOM 1330 C CA . GLU A 1 168 ? -3.493 -11.018 -27.569 1.00 66.25 168 GLU A CA 1
ATOM 1331 C C . GLU A 1 168 ? -3.363 -9.504 -27.371 1.00 66.25 168 GLU A C 1
ATOM 1333 O O . GLU A 1 168 ? -3.739 -9.013 -26.276 1.00 66.25 168 GLU A O 1
#

Sequence (168 aa):
MAPIEEALDEPFECNRIEVRLISLPLKKPFTISRGEIKRKGALLVRIDEGWGEAPVLPEPIYNEEDSATAWHIAVDLAAPRLLESYRAKGHLTLRDVCSLLDWIRGHRVTLSAFTSAFTVMVAERKHMPLAKLLGGVKDRVRLQHSIGLGSLEHLRREIEYAWSLGIE